Protein AF-A0A7V6D021-F1 (afdb_monomer_lite)

Secondary structure (DSSP, 8-state):
-PPPP-HHHHHHEEEETTEEEEPPSS-SS--TTS-----S-EEPPHHHHHHHHHHSTT-

Radius of gyration: 14.16 Å; chains: 1; bounding box: 26×20×48 Å

Structure (mmCIF, N/CA/C/O backbone):
data_AF-A0A7V6D021-F1
#
_entry.id   AF-A0A7V6D021-F1
#
loop_
_atom_site.group_PDB
_atom_site.id
_atom_site.type_symbol
_atom_site.label_atom_id
_atom_site.label_alt_id
_atom_site.label_comp_id
_atom_site.label_asym_id
_atom_site.label_entity_id
_atom_site.label_seq_id
_atom_site.pdbx_PDB_ins_code
_atom_site.Cartn_x
_atom_site.Cartn_y
_atom_site.Cartn_z
_atom_site.occupancy
_atom_site.B_iso_or_equiv
_atom_site.auth_seq_id
_atom_site.auth_comp_id
_atom_site.auth_asym_id
_atom_site.auth_atom_id
_atom_site.pdbx_PDB_model_num
ATOM 1 N N . MET A 1 1 ? -2.599 3.039 29.676 1.00 71.69 1 MET A N 1
ATOM 2 C CA . MET A 1 1 ? -1.382 2.827 28.846 1.00 71.69 1 MET A CA 1
ATOM 3 C C . MET A 1 1 ? -1.637 3.280 27.407 1.00 71.69 1 MET A C 1
ATOM 5 O O . MET A 1 1 ? -2.718 3.016 26.901 1.00 71.69 1 MET A O 1
ATOM 9 N N . LYS A 1 2 ? -0.680 3.947 26.735 1.00 85.75 2 LYS A N 1
ATOM 10 C CA . LYS A 1 2 ? -0.793 4.313 25.303 1.00 85.75 2 LYS A CA 1
ATOM 11 C C . LYS A 1 2 ? -0.332 3.149 24.412 1.00 85.75 2 LYS A C 1
ATOM 13 O O . LYS A 1 2 ? 0.712 2.558 24.678 1.00 85.75 2 LYS A O 1
ATOM 18 N N . LEU A 1 3 ? -1.078 2.843 23.347 1.00 89.94 3 LEU A N 1
ATOM 19 C CA . LEU A 1 3 ? -0.713 1.790 22.390 1.00 89.94 3 LEU A CA 1
ATOM 20 C C . LEU A 1 3 ? 0.562 2.168 21.617 1.00 89.94 3 LEU A C 1
ATOM 22 O O . LEU A 1 3 ? 0.663 3.261 21.053 1.00 89.94 3 LEU A O 1
ATOM 26 N N . LYS A 1 4 ? 1.540 1.257 21.572 1.00 91.56 4 LYS A N 1
ATOM 27 C CA . LYS A 1 4 ? 2.789 1.463 20.823 1.00 91.56 4 LYS A CA 1
ATOM 28 C C . LYS A 1 4 ? 2.556 1.246 19.326 1.00 91.56 4 LYS A C 1
ATOM 30 O O . LYS A 1 4 ? 1.847 0.333 18.918 1.00 91.56 4 LYS A O 1
ATOM 35 N N . THR A 1 5 ? 3.190 2.079 18.502 1.00 94.81 5 THR A N 1
ATOM 36 C CA . THR A 1 5 ? 3.138 1.958 17.037 1.00 94.81 5 THR A CA 1
ATOM 37 C C . THR A 1 5 ? 4.284 1.094 16.521 1.00 94.81 5 THR A C 1
ATOM 39 O O . THR A 1 5 ? 5.428 1.216 16.969 1.00 94.81 5 THR A O 1
ATOM 42 N N . HIS A 1 6 ? 4.004 0.256 15.525 1.00 96.25 6 HIS A N 1
ATOM 43 C CA . HIS A 1 6 ? 5.034 -0.507 14.832 1.00 96.25 6 HIS A CA 1
ATOM 44 C C . HIS A 1 6 ? 5.851 0.418 13.912 1.00 96.25 6 HIS A C 1
ATOM 46 O O . HIS A 1 6 ? 5.422 0.791 12.814 1.00 96.25 6 HIS A O 1
ATOM 52 N N . LYS A 1 7 ? 7.040 0.823 14.378 1.00 94.69 7 LYS A N 1
ATOM 53 C CA . LYS A 1 7 ? 7.853 1.889 13.762 1.00 94.69 7 LYS A CA 1
ATOM 54 C C . LYS A 1 7 ? 8.198 1.624 12.292 1.00 94.69 7 LYS A C 1
ATOM 56 O O . LYS A 1 7 ? 8.146 2.546 11.481 1.00 94.69 7 LYS A O 1
ATOM 61 N N . THR A 1 8 ? 8.530 0.387 11.925 1.00 94.50 8 THR A N 1
ATOM 62 C CA . THR A 1 8 ? 8.914 0.050 10.542 1.00 94.50 8 THR A CA 1
ATOM 63 C C . THR A 1 8 ? 7.728 0.124 9.584 1.00 94.50 8 THR A C 1
ATOM 65 O O . THR A 1 8 ? 7.883 0.607 8.464 1.00 94.50 8 THR A O 1
ATOM 68 N N . ALA A 1 9 ? 6.532 -0.268 10.033 1.00 94.25 9 ALA A N 1
ATOM 69 C CA . ALA A 1 9 ? 5.311 -0.116 9.247 1.00 94.25 9 ALA A CA 1
ATOM 70 C C . ALA A 1 9 ? 4.961 1.369 9.076 1.00 94.25 9 ALA A C 1
ATOM 72 O O . ALA A 1 9 ? 4.671 1.802 7.962 1.00 94.25 9 ALA A O 1
ATOM 73 N N . LYS A 1 10 ? 5.081 2.168 10.148 1.00 94.75 10 LYS A N 1
ATOM 74 C CA . LYS A 1 10 ? 4.825 3.617 10.108 1.00 94.75 10 LYS A CA 1
ATOM 75 C C . LYS A 1 10 ? 5.734 4.349 9.110 1.00 94.75 10 LYS A C 1
ATOM 77 O O . LYS A 1 10 ? 5.279 5.268 8.448 1.00 94.75 10 LYS A O 1
ATOM 82 N N . LYS A 1 11 ? 6.993 3.923 8.951 1.00 94.62 11 LYS A N 1
ATOM 83 C CA . LYS A 1 11 ? 7.927 4.501 7.961 1.00 94.62 11 LYS A CA 1
ATOM 84 C C . LYS A 1 11 ? 7.588 4.154 6.503 1.00 94.62 11 LYS A C 1
ATOM 86 O O . LYS A 1 11 ? 8.028 4.854 5.598 1.00 94.62 11 LYS A O 1
ATOM 91 N N . ARG A 1 12 ? 6.854 3.065 6.256 1.00 93.50 12 ARG A N 1
ATOM 92 C CA . ARG A 1 12 ? 6.580 2.539 4.901 1.00 93.50 12 ARG A CA 1
ATOM 93 C C . ARG A 1 12 ? 5.223 2.963 4.338 1.00 93.50 12 ARG A C 1
ATOM 95 O O . ARG A 1 12 ? 4.971 2.752 3.151 1.00 93.50 12 ARG A O 1
ATOM 102 N N . VAL A 1 13 ? 4.356 3.525 5.175 1.00 94.88 13 VAL A N 1
ATOM 103 C CA . VAL A 1 13 ? 2.958 3.808 4.850 1.00 94.88 13 VAL A CA 1
ATOM 104 C C . VAL A 1 13 ? 2.632 5.260 5.173 1.00 94.88 13 VAL A C 1
ATOM 106 O O . VAL A 1 13 ? 3.000 5.761 6.230 1.00 94.88 13 VAL A O 1
ATOM 109 N N . ILE A 1 14 ? 1.928 5.931 4.263 1.00 92.75 14 ILE A N 1
ATOM 110 C CA . ILE A 1 14 ? 1.551 7.340 4.397 1.00 92.75 14 ILE A CA 1
ATOM 111 C C . ILE A 1 14 ? 0.029 7.437 4.373 1.00 92.75 14 ILE A C 1
ATOM 113 O O . ILE A 1 14 ? -0.606 7.019 3.404 1.00 92.75 14 ILE A O 1
ATOM 117 N N . LYS A 1 15 ? -0.549 7.993 5.438 1.00 92.38 15 LYS A N 1
ATOM 118 C CA . LYS A 1 15 ? -1.971 8.338 5.506 1.00 92.38 15 LYS A CA 1
ATOM 119 C C . LYS A 1 15 ? -2.168 9.738 4.929 1.00 92.38 15 LYS A C 1
ATOM 121 O O . LYS A 1 15 ? -1.455 10.667 5.295 1.00 92.38 15 LYS A O 1
ATOM 126 N N . THR A 1 16 ? -3.131 9.879 4.035 1.00 90.81 16 THR A N 1
ATOM 127 C CA . THR A 1 16 ? -3.569 11.148 3.440 1.00 90.81 16 THR A CA 1
ATOM 128 C C . THR A 1 16 ? -5.087 11.266 3.585 1.00 90.81 16 THR A C 1
ATOM 130 O O . THR A 1 16 ? -5.736 10.301 3.994 1.00 90.81 16 THR A O 1
ATOM 133 N N . LYS A 1 17 ? -5.670 12.416 3.221 1.00 88.19 17 LYS A N 1
ATOM 134 C CA . LYS A 1 17 ? -7.133 12.602 3.237 1.00 88.19 17 LYS A CA 1
ATOM 135 C C . LYS A 1 17 ? -7.866 11.592 2.341 1.00 88.19 17 LYS A C 1
ATOM 137 O O . LYS A 1 17 ? -8.955 11.162 2.688 1.00 88.19 17 LYS A O 1
ATOM 142 N N . SER A 1 18 ? -7.251 11.183 1.228 1.00 88.12 18 SER A N 1
ATOM 143 C CA . SER A 1 18 ? -7.831 10.243 0.260 1.00 88.12 18 SER A CA 1
ATOM 144 C C . SER A 1 18 ? -7.588 8.769 0.594 1.00 88.12 18 SER A C 1
ATOM 146 O O . SER A 1 18 ? -8.213 7.897 -0.004 1.00 88.12 18 SER A O 1
ATOM 148 N N . GLY A 1 19 ? -6.697 8.458 1.541 1.00 91.19 19 GLY A N 1
ATOM 149 C CA . GLY A 1 19 ? -6.454 7.082 1.964 1.00 91.19 19 GLY A CA 1
ATOM 150 C C . GLY A 1 19 ? -5.016 6.789 2.367 1.00 91.19 19 GLY A C 1
ATOM 151 O O . GLY A 1 19 ? -4.215 7.679 2.666 1.00 91.19 19 GLY A O 1
ATOM 152 N N . VAL A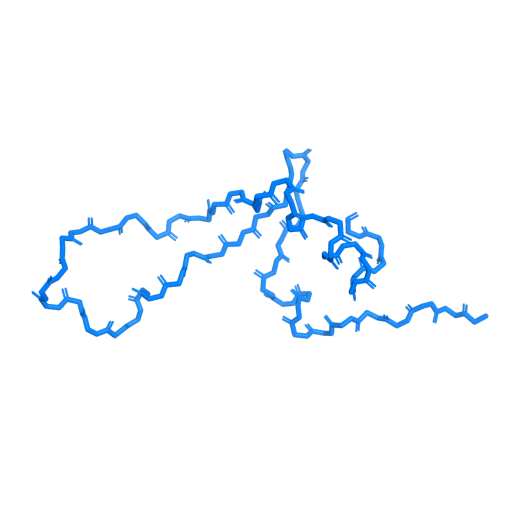 1 20 ? -4.701 5.496 2.391 1.00 95.00 20 VAL A N 1
ATOM 153 C CA . VAL A 1 20 ? -3.425 4.952 2.855 1.00 95.00 20 VAL A CA 1
ATOM 154 C C . VAL A 1 20 ? -2.595 4.513 1.654 1.00 95.00 20 VAL A C 1
ATOM 156 O O . VAL A 1 20 ? -3.047 3.685 0.869 1.00 95.00 20 VAL A O 1
ATOM 159 N N . PHE A 1 21 ? -1.374 5.030 1.523 1.00 96.00 21 PHE A N 1
ATOM 160 C CA . PHE A 1 21 ? -0.514 4.817 0.358 1.00 96.00 21 PHE A CA 1
ATOM 161 C C . PHE A 1 21 ? 0.845 4.218 0.732 1.00 96.00 21 PHE A C 1
ATOM 163 O O . PHE A 1 21 ? 1.387 4.484 1.807 1.00 96.00 21 PHE A O 1
ATOM 170 N N . ARG A 1 22 ? 1.429 3.446 -0.190 1.00 94.81 22 ARG A N 1
ATOM 171 C CA . ARG A 1 22 ? 2.770 2.851 -0.073 1.00 94.81 22 ARG A CA 1
ATOM 172 C C . ARG A 1 22 ? 3.551 2.948 -1.381 1.00 94.81 22 ARG A C 1
ATOM 174 O O . ARG A 1 22 ? 2.968 3.072 -2.458 1.00 94.81 22 ARG A O 1
ATOM 181 N N . LYS A 1 23 ? 4.879 2.866 -1.298 1.00 93.06 23 LYS A N 1
ATOM 182 C CA . LYS A 1 23 ? 5.730 2.702 -2.484 1.00 93.06 23 LYS A CA 1
ATOM 183 C C . LYS A 1 23 ? 5.625 1.263 -3.027 1.00 93.06 23 LYS A C 1
ATOM 185 O O . LYS A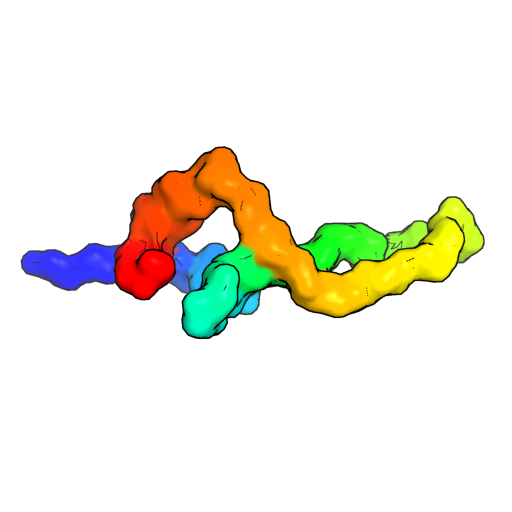 1 23 ? 5.509 0.339 -2.217 1.00 93.06 23 LYS A O 1
ATOM 190 N N . PRO A 1 24 ? 5.638 1.066 -4.360 1.00 91.38 24 PRO A N 1
ATOM 191 C CA . PRO A 1 24 ? 5.692 -0.268 -4.946 1.00 91.38 24 PRO A CA 1
ATOM 192 C C . PRO A 1 24 ? 6.975 -1.013 -4.543 1.00 91.38 24 PRO A C 1
ATOM 194 O O . PRO A 1 24 ? 7.993 -0.399 -4.222 1.00 91.38 24 PRO A O 1
ATOM 197 N N . ALA A 1 25 ? 6.919 -2.343 -4.548 1.00 89.19 25 ALA A N 1
ATOM 198 C CA . ALA A 1 25 ? 8.089 -3.193 -4.338 1.00 89.19 25 ALA A CA 1
ATOM 199 C C . ALA A 1 25 ? 8.900 -3.363 -5.639 1.00 89.19 25 ALA A C 1
ATOM 201 O O . ALA A 1 25 ? 8.432 -2.985 -6.711 1.00 89.19 25 ALA A O 1
ATOM 202 N N . ALA A 1 26 ? 10.097 -3.956 -5.534 1.00 86.50 26 ALA A N 1
ATOM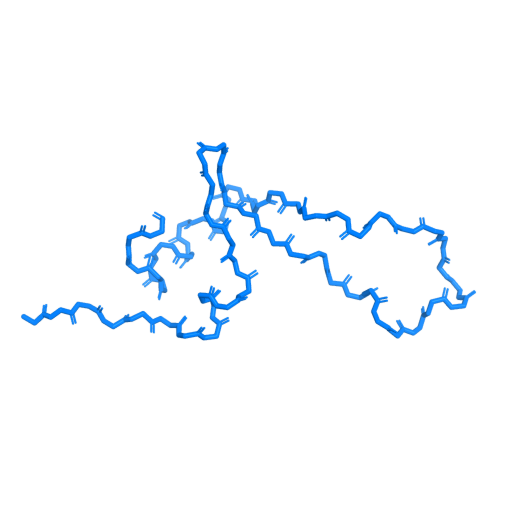 203 C CA . ALA A 1 26 ? 10.951 -4.322 -6.673 1.00 86.50 26 ALA A CA 1
ATOM 204 C C . ALA A 1 26 ? 11.248 -3.161 -7.650 1.00 86.50 26 ALA A C 1
ATOM 206 O O . ALA A 1 26 ? 11.189 -3.325 -8.866 1.00 86.50 26 ALA A O 1
ATOM 207 N N . ILE A 1 27 ? 11.541 -1.974 -7.102 1.00 83.50 27 ILE A N 1
ATOM 208 C CA . ILE A 1 27 ? 11.914 -0.775 -7.879 1.00 83.50 27 ILE A CA 1
ATOM 209 C C . ILE A 1 27 ? 13.439 -0.634 -8.008 1.00 83.50 27 ILE A C 1
ATOM 211 O O . ILE A 1 27 ? 13.922 -0.016 -8.949 1.00 83.50 27 ILE A O 1
ATOM 215 N N . SER A 1 28 ? 14.206 -1.165 -7.052 1.00 84.81 28 SER A N 1
ATOM 216 C CA . SER A 1 28 ? 15.617 -0.795 -6.891 1.00 84.81 28 SER A CA 1
ATOM 217 C C . SER A 1 28 ? 16.604 -1.637 -7.696 1.00 84.81 28 SER A C 1
ATOM 219 O O . SER A 1 28 ? 17.581 -1.089 -8.185 1.00 84.81 28 SER A O 1
ATOM 221 N N . HIS A 1 29 ? 16.375 -2.942 -7.839 1.00 82.19 29 HIS A N 1
ATOM 222 C CA . HIS A 1 29 ? 17.325 -3.882 -8.446 1.00 82.19 29 HIS A CA 1
ATOM 223 C C . HIS A 1 29 ? 16.627 -4.789 -9.469 1.00 82.19 29 HIS A C 1
ATOM 225 O O . HIS A 1 29 ? 15.403 -4.921 -9.442 1.00 82.19 29 HIS A O 1
ATOM 231 N N . LEU A 1 30 ? 17.409 -5.391 -10.378 1.00 87.06 30 LEU A N 1
ATOM 232 C CA . LEU A 1 30 ? 16.943 -6.271 -11.467 1.00 87.06 30 LEU A CA 1
ATOM 233 C C . LEU A 1 30 ? 15.995 -5.585 -12.471 1.00 87.06 30 LEU A C 1
ATOM 235 O O . LEU A 1 30 ? 14.958 -6.132 -12.851 1.00 87.06 30 LEU A O 1
ATOM 239 N N . ARG A 1 31 ? 16.353 -4.370 -12.904 1.00 85.75 31 ARG A N 1
ATOM 240 C CA . ARG A 1 31 ? 15.544 -3.566 -13.839 1.00 85.75 31 ARG A CA 1
ATOM 241 C C . ARG A 1 31 ? 15.749 -3.931 -15.312 1.00 85.75 31 ARG A C 1
ATOM 243 O O . ARG A 1 31 ? 14.830 -3.734 -16.091 1.00 85.75 31 ARG A O 1
ATOM 250 N N . THR A 1 32 ? 16.898 -4.498 -15.672 1.00 87.38 32 THR A N 1
ATOM 251 C CA . THR A 1 32 ? 17.334 -4.722 -17.064 1.00 87.38 32 THR A CA 1
ATOM 252 C C . THR A 1 32 ? 16.357 -5.546 -17.907 1.00 87.38 32 THR A C 1
ATOM 254 O O . THR A 1 32 ? 16.212 -5.296 -19.094 1.00 87.38 32 THR A O 1
ATOM 257 N N . HIS A 1 33 ? 15.644 -6.498 -17.297 1.00 89.19 33 HIS A N 1
ATOM 258 C CA . HIS A 1 33 ? 14.676 -7.366 -17.987 1.00 89.19 33 HIS A CA 1
ATOM 259 C C . HIS A 1 33 ? 13.218 -7.026 -17.646 1.00 89.19 33 HIS A C 1
ATOM 261 O O . HIS A 1 33 ? 12.336 -7.885 -17.737 1.00 89.19 33 HIS A O 1
ATOM 267 N N . LYS A 1 34 ? 12.948 -5.813 -17.150 1.00 86.88 34 LYS A N 1
ATOM 268 C CA . LYS A 1 34 ? 11.597 -5.348 -16.810 1.00 86.88 34 LYS A CA 1
ATOM 269 C C . LYS A 1 34 ? 11.257 -4.147 -17.682 1.00 86.88 34 LYS A C 1
ATOM 271 O O . LYS A 1 34 ? 12.095 -3.279 -17.884 1.00 86.88 34 LYS A O 1
ATOM 276 N N . SER A 1 35 ? 10.013 -4.088 -18.149 1.00 89.31 35 SER A N 1
ATOM 277 C CA . SER A 1 35 ? 9.479 -2.881 -18.778 1.00 89.31 35 SER A CA 1
ATOM 278 C C . SER A 1 35 ? 9.537 -1.701 -17.809 1.00 89.31 35 SER A C 1
ATOM 280 O O . SER A 1 35 ? 9.564 -1.891 -16.583 1.00 89.31 35 SER A O 1
ATOM 282 N N . ASP A 1 36 ? 9.470 -0.485 -18.344 1.00 85.88 36 ASP A N 1
ATOM 283 C CA . ASP A 1 36 ? 9.333 0.701 -17.510 1.00 85.88 36 ASP A CA 1
ATOM 284 C C . ASP A 1 36 ? 8.103 0.590 -16.607 1.00 85.88 36 ASP A C 1
ATOM 286 O O . ASP A 1 36 ? 7.010 0.182 -17.012 1.00 85.88 36 ASP A O 1
ATOM 290 N N . ARG A 1 37 ? 8.309 0.895 -15.324 1.00 80.75 37 ARG A N 1
ATOM 291 C CA . ARG A 1 37 ? 7.289 0.784 -14.281 1.00 80.75 37 ARG A CA 1
ATOM 292 C C . ARG A 1 37 ? 7.103 2.110 -13.581 1.00 80.75 37 ARG A C 1
ATOM 294 O O . ARG A 1 37 ? 8.062 2.779 -13.207 1.00 80.75 37 ARG A O 1
ATOM 301 N N . ASP A 1 38 ? 5.844 2.415 -13.299 1.00 82.81 38 ASP A N 1
ATOM 302 C CA . ASP A 1 38 ? 5.484 3.564 -12.485 1.00 82.81 38 ASP A CA 1
ATOM 303 C C . ASP A 1 38 ? 5.956 3.395 -11.027 1.00 82.81 38 ASP A C 1
ATOM 305 O O . ASP A 1 38 ? 5.644 2.408 -10.351 1.00 82.81 38 ASP A O 1
ATOM 309 N N . THR A 1 39 ? 6.690 4.397 -10.537 1.00 86.19 39 THR A N 1
ATOM 310 C CA . THR A 1 39 ? 7.244 4.475 -9.176 1.00 86.19 39 THR A CA 1
ATOM 311 C C . THR A 1 39 ? 6.403 5.346 -8.232 1.00 86.19 39 THR A C 1
ATOM 313 O O . THR A 1 39 ? 6.783 5.581 -7.066 1.00 86.19 39 THR A O 1
ATOM 316 N N . LYS A 1 40 ? 5.246 5.835 -8.699 1.00 91.06 40 LYS A N 1
ATOM 317 C CA . LYS A 1 40 ? 4.285 6.577 -7.880 1.00 91.06 40 LYS A CA 1
ATOM 318 C C . LYS A 1 40 ? 3.759 5.713 -6.736 1.00 91.06 40 LYS A C 1
ATOM 320 O O . LYS A 1 40 ? 3.739 4.481 -6.771 1.00 91.06 40 LYS A O 1
ATOM 325 N N . LYS A 1 41 ? 3.373 6.390 -5.656 1.00 93.25 41 LYS A N 1
ATOM 326 C CA . LYS A 1 41 ? 2.772 5.737 -4.489 1.00 93.25 41 LYS A CA 1
ATOM 327 C C . LYS A 1 41 ? 1.413 5.166 -4.897 1.00 93.25 41 LYS A C 1
ATOM 329 O O . LYS A 1 41 ? 0.653 5.833 -5.590 1.00 93.25 41 LYS A O 1
ATOM 334 N N . ARG A 1 42 ? 1.102 3.958 -4.436 1.00 93.12 42 ARG A N 1
ATOM 335 C CA . ARG A 1 42 ? -0.167 3.274 -4.710 1.00 93.12 42 ARG A CA 1
ATOM 336 C C . ARG A 1 42 ? -0.965 3.104 -3.430 1.00 93.12 42 ARG A C 1
ATOM 338 O O . ARG A 1 42 ? -0.377 2.958 -2.354 1.00 93.12 42 ARG A O 1
ATOM 345 N N . ALA A 1 43 ? -2.287 3.127 -3.555 1.00 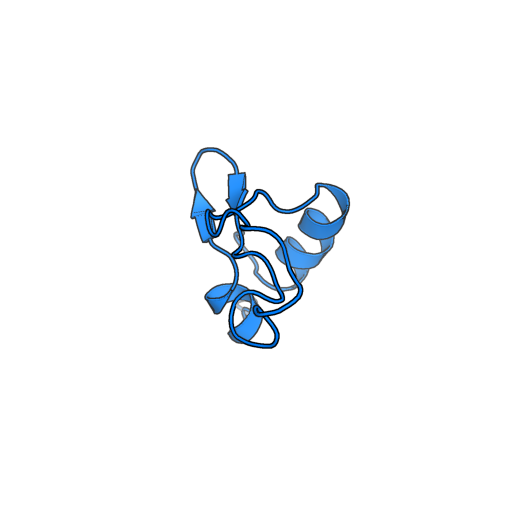95.06 43 ALA A N 1
ATOM 346 C CA . ALA A 1 43 ? -3.181 2.866 -2.439 1.00 95.06 43 ALA A CA 1
ATOM 347 C C . ALA A 1 43 ? -2.952 1.447 -1.895 1.00 95.06 43 ALA A C 1
ATOM 349 O O . ALA A 1 43 ? -2.659 0.506 -2.639 1.00 95.06 43 ALA A O 1
ATOM 350 N N . VAL A 1 44 ? -3.049 1.296 -0.580 1.00 95.12 44 VAL A N 1
ATOM 351 C CA . VAL A 1 44 ? -3.032 -0.012 0.068 1.00 95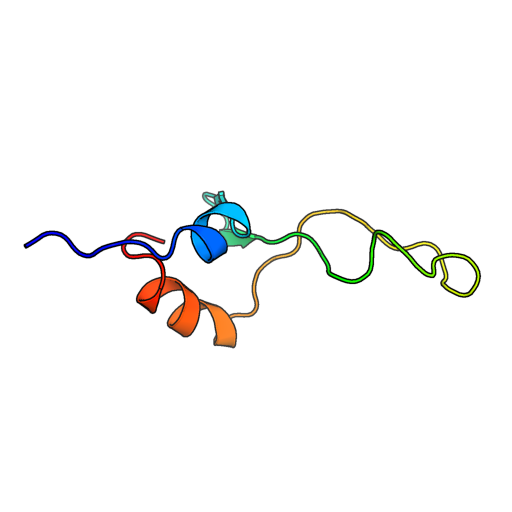.12 44 VAL A CA 1
ATOM 352 C C . VAL A 1 44 ? -4.371 -0.704 -0.182 1.00 95.12 44 VAL A C 1
ATOM 354 O O . VAL A 1 44 ? -5.425 -0.079 -0.088 1.00 95.12 44 VAL A O 1
ATOM 357 N N . ALA A 1 45 ? -4.328 -2.002 -0.486 1.00 95.06 45 ALA A N 1
ATOM 358 C CA . ALA A 1 45 ? -5.525 -2.798 -0.718 1.00 95.06 45 ALA A CA 1
ATOM 359 C C . ALA A 1 45 ? -6.426 -2.818 0.525 1.00 95.06 45 ALA A C 1
ATOM 361 O O . ALA A 1 45 ? -5.941 -2.901 1.655 1.00 95.06 45 ALA A O 1
ATOM 362 N N . LYS A 1 46 ? -7.749 -2.805 0.325 1.00 93.62 46 LYS A N 1
ATOM 363 C CA . LYS A 1 46 ? -8.739 -2.767 1.417 1.00 93.62 46 LYS A CA 1
ATOM 364 C C . LYS A 1 46 ? -8.545 -3.901 2.434 1.00 93.62 46 LYS A C 1
ATOM 366 O O . LYS A 1 46 ? -8.677 -3.669 3.634 1.00 93.62 46 LYS A O 1
ATOM 371 N N . ALA A 1 47 ? -8.163 -5.088 1.959 1.00 95.88 47 ALA A N 1
ATOM 372 C CA . ALA A 1 47 ? -7.871 -6.254 2.794 1.00 95.88 47 ALA A CA 1
ATOM 373 C C . ALA A 1 47 ? -6.719 -6.006 3.791 1.00 95.88 47 ALA A C 1
ATOM 375 O O . ALA A 1 47 ? -6.800 -6.400 4.955 1.00 95.88 47 ALA A O 1
ATOM 376 N N . ASP A 1 48 ? -5.686 -5.270 3.375 1.00 94.19 48 ASP A N 1
ATOM 377 C CA . ASP A 1 48 ? -4.495 -5.003 4.188 1.00 94.19 48 ASP A CA 1
ATOM 378 C C . ASP A 1 48 ? -4.706 -3.873 5.210 1.00 94.19 48 ASP A C 1
ATOM 380 O O . ASP A 1 48 ? -3.989 -3.790 6.215 1.00 94.19 48 ASP A O 1
ATOM 384 N N . ILE A 1 49 ? -5.707 -3.007 5.004 1.00 93.50 49 ILE A N 1
ATOM 385 C CA . ILE A 1 49 ? -5.974 -1.852 5.878 1.00 93.50 49 ILE A CA 1
ATOM 386 C C . ILE A 1 49 ? -6.276 -2.303 7.312 1.00 93.50 49 ILE A C 1
ATOM 388 O O . ILE A 1 49 ? -5.768 -1.706 8.265 1.00 93.50 49 ILE A O 1
ATOM 392 N N . LYS A 1 50 ? -7.056 -3.380 7.492 1.00 94.31 50 LYS A N 1
ATOM 393 C CA . LYS A 1 50 ? -7.391 -3.908 8.830 1.00 94.31 50 LYS A CA 1
ATOM 394 C C . LYS A 1 50 ? -6.131 -4.324 9.592 1.00 94.31 50 LYS A C 1
ATOM 396 O O . LYS A 1 50 ? -6.005 -4.033 10.781 1.00 94.31 50 LYS A O 1
ATOM 401 N N . LYS A 1 51 ? -5.174 -4.954 8.904 1.00 95.19 51 LYS A N 1
ATOM 402 C CA . LYS A 1 51 ? -3.886 -5.355 9.484 1.00 95.19 51 LYS A CA 1
ATOM 403 C C . LYS A 1 51 ? -3.025 -4.138 9.829 1.00 95.19 51 LYS A C 1
ATOM 405 O O . LYS A 1 51 ? -2.449 -4.091 10.913 1.00 95.19 51 LYS A O 1
ATOM 410 N N . LEU A 1 52 ? -2.979 -3.126 8.962 1.00 94.75 52 LEU A N 1
ATOM 411 C CA . LEU A 1 52 ? -2.220 -1.899 9.223 1.00 94.75 52 LEU A CA 1
ATOM 412 C C . LEU A 1 52 ? -2.745 -1.115 10.429 1.00 94.75 52 LEU A C 1
ATOM 414 O O . LEU A 1 52 ? -1.935 -0.673 11.239 1.00 94.75 52 LEU A O 1
ATOM 418 N N . LYS A 1 53 ? -4.067 -0.999 10.595 1.00 93.12 53 LYS A N 1
ATOM 419 C CA . LYS A 1 53 ? -4.674 -0.326 11.759 1.00 93.12 53 LYS A CA 1
ATOM 420 C C . LYS A 1 53 ? -4.320 -1.002 13.087 1.00 93.12 53 LYS A C 1
ATOM 422 O O . LYS A 1 53 ? -4.152 -0.320 14.090 1.00 93.12 53 LYS A O 1
ATOM 427 N N . ARG A 1 54 ? -4.151 -2.331 13.091 1.00 93.81 54 ARG A N 1
ATOM 428 C CA . ARG A 1 54 ? -3.676 -3.078 14.271 1.00 93.81 54 ARG A CA 1
ATOM 429 C C . ARG A 1 54 ? -2.212 -2.775 14.600 1.00 93.81 54 ARG A C 1
ATOM 431 O O . ARG A 1 54 ? -1.855 -2.696 15.766 1.00 93.81 54 ARG A O 1
ATOM 438 N N . MET A 1 55 ? -1.368 -2.599 13.582 1.00 94.38 55 MET A N 1
ATOM 439 C CA . MET A 1 55 ? 0.064 -2.315 13.766 1.00 94.38 55 MET A CA 1
ATOM 440 C C . MET A 1 55 ? 0.351 -0.839 14.073 1.00 94.38 55 MET A C 1
ATOM 442 O O . MET A 1 55 ? 1.341 -0.513 14.730 1.00 94.38 55 MET A O 1
ATOM 446 N N . ILE A 1 56 ? -0.474 0.067 13.550 1.00 94.00 56 ILE A N 1
ATOM 447 C CA . ILE A 1 56 ? -0.316 1.514 13.676 1.00 94.00 56 ILE A CA 1
ATOM 448 C C . ILE A 1 56 ? -1.648 2.082 14.183 1.00 94.00 56 ILE A C 1
ATOM 450 O O . ILE A 1 56 ? -2.513 2.451 13.385 1.00 94.00 56 ILE A O 1
ATOM 454 N N . PRO A 1 57 ? -1.823 2.152 15.511 1.00 90.25 57 PRO A N 1
ATOM 455 C CA . PRO A 1 57 ? -2.961 2.835 16.115 1.00 90.25 57 PRO A CA 1
ATOM 456 C C . PRO A 1 57 ? -3.058 4.286 15.609 1.00 90.25 57 PRO A C 1
ATOM 458 O O . PRO A 1 57 ? -2.068 5.017 15.643 1.00 90.25 57 PRO A O 1
ATOM 461 N N . GLY A 1 58 ? -4.232 4.696 15.117 1.00 82.44 58 GLY A N 1
ATOM 462 C CA . GLY A 1 58 ? -4.477 6.039 14.556 1.00 82.44 58 GLY A CA 1
ATOM 463 C C . GLY A 1 58 ? -4.246 6.183 13.043 1.00 82.44 58 GLY A C 1
ATOM 464 O O . GLY A 1 58 ? -4.412 7.280 12.493 1.00 82.44 58 GLY A O 1
ATOM 465 N N . LEU A 1 59 ? -3.887 5.089 12.359 1.00 83.25 59 LEU A N 1
ATOM 466 C CA . LEU A 1 59 ? -3.806 5.041 10.895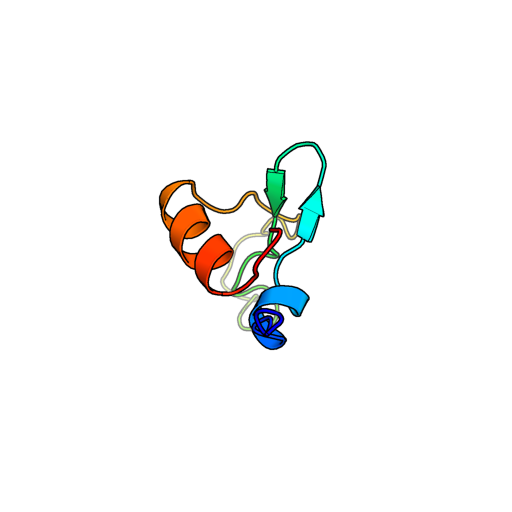 1.00 83.25 59 LEU A CA 1
ATOM 467 C C . LEU A 1 59 ? -5.166 5.168 10.202 1.00 83.25 59 LEU A C 1
ATOM 469 O O . LEU A 1 59 ? -6.231 5.037 10.839 1.00 83.25 59 LEU A O 1
#

Sequence (59 aa):
MKLKTHKTAKKRVIKTKSGVFRKPAAISHLRTHKSDRDTKKRAVAKADIKKLKRMIPGL

Foldseek 3Di:
DDDDAQVVLVVAWDQDPVAIWGFDPPPPDDCPPPDDDDRDIDHDDPVCVVVNCVRGPPD

pLDDT: mean 90.64, std 4.9, range [71.69, 96.25]